Protein AF-A0A7S1UCB5-F1 (afdb_monomer_lite)

Foldseek 3Di:
DDDFDKDWDWDWDQDPVRDIDTPDIDMDGPDDPVPDDDDPDDQDPVNVVVLVVLLFVLLQVLQVCLLVVHPSLVSNLVSLVVNPCAVNDFDFAQDPQDDPPRTQRHSLCVSCQAQNLVSGDPNHDNSRPHPSCPVVNGDNTDDDDDD

Sequence (147 aa):
GSKSKVEYTFGYKRCDDGKVRIFLHHSSVPYNPDSSAAGPADITEDEVREAQDLWRDSIKAISADFKGKKDFVATAGEAAGKLYAYGHANVLFKPTKAKEAQFRPMATDAMSYFVGAKNVENGAISEDGGFAINGGRGWADVVFDNH

Secondary structure (DSSP, 8-state):
------EEEEEEEE-TTS-EEEEEEEEEPPP-GGGS-S-SSPPPHHHHHHHHHHHHHHHHHHHHHHHTTS-HHHHHHHHHHHHS-TTTS------TT-SSS----SHHHHHHHHH-GGG-SSS--TT---TTTGGGT--S-------

Structure (mmCIF, N/CA/C/O backbone):
data_AF-A0A7S1UCB5-F1
#
_entry.id   AF-A0A7S1UCB5-F1
#
loop_
_atom_site.group_PDB
_atom_site.id
_atom_site.type_symbol
_atom_site.label_atom_id
_atom_site.label_alt_id
_atom_site.label_comp_id
_atom_site.label_asym_id
_atom_site.label_entity_id
_atom_site.label_seq_id
_atom_site.pdbx_PDB_ins_code
_atom_site.Cartn_x
_atom_site.Cartn_y
_atom_site.Cartn_z
_atom_site.occupancy
_atom_site.B_iso_or_equiv
_atom_site.auth_seq_id
_atom_site.auth_comp_id
_atom_site.auth_asym_id
_atom_site.auth_atom_id
_atom_site.pdbx_PDB_model_num
ATOM 1 N N . GLY A 1 1 ? 31.143 -3.850 -21.864 1.00 60.66 1 GLY A N 1
ATOM 2 C CA . GLY A 1 1 ? 30.059 -4.206 -20.925 1.00 60.66 1 GLY A CA 1
ATOM 3 C C . GLY A 1 1 ? 29.234 -5.340 -21.503 1.00 60.66 1 GLY A C 1
ATOM 4 O O . GLY A 1 1 ? 29.247 -5.501 -22.720 1.00 60.66 1 GLY A O 1
ATOM 5 N N . SER A 1 2 ? 28.565 -6.126 -20.657 1.00 78.06 2 SER A N 1
ATOM 6 C CA . SER A 1 2 ? 27.647 -7.202 -21.063 1.00 78.06 2 SER A CA 1
ATOM 7 C C . SER A 1 2 ? 26.270 -6.653 -21.466 1.00 78.06 2 SER A C 1
ATOM 9 O O . SER A 1 2 ? 25.892 -5.549 -21.074 1.00 78.06 2 SER A O 1
ATOM 11 N N . LYS A 1 3 ? 25.529 -7.411 -22.284 1.00 83.50 3 LYS A N 1
ATOM 12 C CA . LYS A 1 3 ? 24.132 -7.108 -22.631 1.00 83.50 3 LYS A CA 1
ATOM 13 C C . LYS A 1 3 ? 23.210 -7.642 -21.531 1.00 83.50 3 LYS A C 1
ATOM 15 O O . LYS A 1 3 ? 23.344 -8.805 -21.163 1.00 83.50 3 LYS A O 1
ATOM 20 N N . SER A 1 4 ? 22.251 -6.829 -21.092 1.00 82.19 4 SER A N 1
ATOM 21 C CA . SER A 1 4 ? 21.189 -7.232 -20.159 1.00 82.19 4 SER A CA 1
ATOM 22 C C . SER A 1 4 ? 19.820 -7.033 -20.803 1.00 82.19 4 SER A C 1
ATOM 24 O O . SER A 1 4 ? 19.612 -6.063 -21.534 1.00 82.19 4 SER A O 1
ATOM 26 N N . LYS A 1 5 ? 18.889 -7.952 -20.536 1.00 82.69 5 LYS A N 1
ATOM 27 C CA . LYS A 1 5 ? 17.473 -7.810 -20.896 1.00 82.69 5 LYS A CA 1
ATOM 28 C C . LYS A 1 5 ? 16.751 -7.073 -19.762 1.00 82.69 5 LYS A C 1
ATOM 30 O O . LYS A 1 5 ? 17.099 -7.280 -18.605 1.00 82.69 5 LYS A O 1
ATOM 35 N N . VAL A 1 6 ? 15.777 -6.230 -20.103 1.00 84.31 6 VAL A N 1
ATOM 36 C CA . VAL A 1 6 ? 14.863 -5.548 -19.170 1.00 84.31 6 VAL A CA 1
ATOM 37 C C . VAL A 1 6 ? 13.450 -5.570 -19.739 1.00 84.31 6 VAL A C 1
ATOM 39 O O . VAL A 1 6 ? 13.275 -5.575 -20.960 1.00 84.31 6 VAL A O 1
ATOM 42 N N . GLU A 1 7 ? 12.461 -5.569 -18.857 1.00 81.56 7 GLU A N 1
ATOM 43 C CA . GLU A 1 7 ? 11.065 -5.285 -19.184 1.00 81.56 7 GLU A CA 1
ATOM 44 C C . GLU A 1 7 ? 10.793 -3.822 -18.839 1.00 81.56 7 GLU A C 1
ATOM 46 O O . GLU A 1 7 ? 11.317 -3.307 -17.847 1.00 81.56 7 GLU A O 1
ATOM 51 N N . TYR A 1 8 ? 10.063 -3.106 -19.697 1.00 84.38 8 TYR A N 1
ATOM 52 C CA . TYR A 1 8 ? 9.898 -1.665 -19.539 1.00 84.38 8 TYR A CA 1
ATOM 53 C C . TYR A 1 8 ? 8.546 -1.149 -20.024 1.00 84.38 8 TYR A C 1
ATOM 55 O O . TYR A 1 8 ? 7.996 -1.607 -21.023 1.00 84.38 8 TYR A O 1
ATOM 63 N N . THR A 1 9 ? 8.088 -0.096 -19.351 1.00 82.56 9 THR A N 1
ATOM 64 C CA . THR A 1 9 ? 6.948 0.736 -19.729 1.00 82.56 9 THR A CA 1
ATOM 65 C C . THR A 1 9 ? 7.412 2.186 -19.803 1.00 82.56 9 THR A C 1
ATOM 67 O O . THR A 1 9 ? 7.855 2.755 -18.799 1.00 82.56 9 THR A O 1
ATOM 70 N N . PHE A 1 10 ? 7.285 2.797 -20.985 1.00 93.75 10 PHE A N 1
ATOM 71 C CA . PHE A 1 10 ? 7.543 4.222 -21.198 1.00 93.75 10 PHE A CA 1
ATOM 72 C C . PHE A 1 10 ? 6.274 4.969 -21.605 1.00 93.75 10 PHE A C 1
ATOM 74 O O . PHE A 1 10 ? 5.556 4.552 -22.509 1.00 93.75 10 PHE A O 1
ATOM 81 N N . GLY A 1 11 ? 6.044 6.125 -20.985 1.00 89.38 11 GLY A N 1
ATOM 82 C CA . GLY A 1 11 ? 5.098 7.130 -21.464 1.00 89.38 11 GLY A CA 1
ATOM 83 C C . GLY A 1 11 ? 5.846 8.348 -21.993 1.00 89.38 11 GLY A C 1
ATOM 84 O O . GLY A 1 11 ? 6.784 8.823 -21.350 1.00 89.38 11 GLY A O 1
ATOM 85 N N . TYR A 1 12 ? 5.415 8.883 -23.136 1.00 97.38 12 TYR A N 1
ATOM 86 C CA . TYR A 1 12 ? 6.005 10.065 -23.769 1.00 97.38 12 TYR A CA 1
ATOM 87 C C . TYR A 1 12 ? 4.992 11.200 -23.891 1.00 97.38 12 TYR A C 1
ATOM 89 O O . TYR A 1 12 ? 3.821 10.967 -24.181 1.00 97.38 12 TYR A O 1
ATOM 97 N N . LYS A 1 13 ? 5.448 12.440 -23.709 1.00 95.38 13 LYS A N 1
ATOM 98 C CA . LYS A 1 13 ? 4.649 13.640 -23.974 1.00 95.38 13 LYS A CA 1
ATOM 99 C C . LYS A 1 13 ? 5.452 14.657 -24.772 1.00 95.38 13 LYS A C 1
ATOM 101 O O . LYS A 1 13 ? 6.672 14.738 -24.623 1.00 95.38 13 LYS A O 1
ATOM 106 N N . ARG A 1 14 ? 4.775 15.456 -25.598 1.00 97.62 14 ARG A N 1
ATOM 107 C CA . ARG A 1 14 ? 5.365 16.652 -26.212 1.00 97.62 14 ARG A CA 1
ATOM 108 C C . ARG A 1 14 ? 5.239 17.814 -25.228 1.00 97.62 14 ARG A C 1
ATOM 110 O O . ARG A 1 14 ? 4.160 18.035 -24.691 1.00 97.62 14 ARG A O 1
ATOM 117 N N . CYS A 1 15 ? 6.341 18.497 -24.949 1.00 95.56 15 CYS A N 1
ATOM 118 C CA . CYS A 1 15 ? 6.358 19.684 -24.098 1.00 95.56 15 CYS A CA 1
ATOM 119 C C . CYS A 1 15 ? 6.107 20.957 -24.919 1.00 95.56 15 CYS A C 1
ATOM 121 O O . CYS A 1 15 ? 6.152 20.922 -26.148 1.00 95.56 15 CYS A O 1
ATOM 123 N N . ASP A 1 16 ? 5.910 22.079 -24.228 1.00 96.56 16 ASP A N 1
ATOM 124 C CA . ASP A 1 16 ? 5.600 23.386 -24.828 1.00 96.56 16 ASP A CA 1
ATOM 125 C C . ASP A 1 16 ? 6.715 23.913 -25.747 1.00 96.56 16 ASP A C 1
ATOM 127 O O . ASP A 1 16 ? 6.460 24.670 -26.677 1.00 96.56 16 ASP A O 1
ATOM 131 N N . ASP A 1 17 ? 7.952 23.446 -25.553 1.00 97.00 17 ASP A N 1
ATOM 132 C CA . ASP A 1 17 ? 9.086 23.710 -26.450 1.00 97.00 17 ASP A CA 1
ATOM 133 C C . ASP A 1 17 ? 9.091 22.828 -27.716 1.00 97.00 17 ASP A C 1
ATOM 135 O O . ASP A 1 17 ? 10.082 22.766 -28.444 1.00 97.00 17 ASP A O 1
ATOM 139 N N . GLY A 1 18 ? 8.011 22.080 -27.948 1.00 97.25 18 GLY A N 1
ATOM 140 C CA . GLY A 1 18 ? 7.833 21.178 -29.077 1.00 97.25 18 GLY A CA 1
ATOM 141 C C . GLY A 1 18 ? 8.579 19.847 -28.965 1.00 97.25 18 GLY A C 1
ATOM 142 O O . GLY A 1 18 ? 8.391 18.994 -29.837 1.00 97.25 18 GLY A O 1
ATOM 143 N N . LYS A 1 19 ? 9.393 19.603 -27.926 1.00 98.00 19 LYS A N 1
ATOM 144 C CA . LYS A 1 19 ? 10.210 18.379 -27.813 1.00 98.00 19 LYS A CA 1
ATOM 145 C C . LYS A 1 19 ? 9.461 17.246 -27.110 1.00 98.00 19 LYS A C 1
ATOM 147 O O . LYS A 1 19 ? 8.737 17.468 -26.140 1.00 98.00 19 LYS A O 1
ATOM 152 N N . VAL A 1 20 ? 9.670 16.014 -27.575 1.00 96.38 20 VAL A N 1
ATOM 153 C CA . VAL A 1 20 ? 9.141 14.797 -26.936 1.00 96.38 20 VAL A CA 1
ATOM 154 C C . VAL A 1 20 ? 10.043 14.398 -25.769 1.00 96.38 20 VAL A C 1
ATOM 156 O O . VAL A 1 20 ? 11.262 14.355 -25.917 1.00 96.38 20 VAL A O 1
ATOM 159 N N . ARG A 1 21 ? 9.453 14.109 -24.607 1.00 97.44 21 ARG A N 1
ATOM 160 C CA . ARG A 1 21 ? 10.160 13.659 -23.402 1.00 97.44 21 ARG A CA 1
ATOM 161 C C . ARG A 1 21 ? 9.408 12.523 -22.720 1.00 97.44 21 ARG A C 1
ATOM 163 O O . ARG A 1 21 ? 8.185 12.439 -22.815 1.00 97.44 21 ARG A O 1
ATOM 170 N N . ILE A 1 22 ? 10.150 11.669 -22.022 1.00 96.12 22 ILE A N 1
ATOM 171 C CA . ILE A 1 22 ? 9.595 10.610 -21.174 1.00 96.12 22 ILE A CA 1
ATOM 172 C C . ILE A 1 22 ? 8.920 11.265 -19.960 1.00 96.12 22 ILE A C 1
ATOM 174 O O . ILE A 1 22 ? 9.533 12.101 -19.298 1.00 96.12 22 ILE A O 1
ATOM 178 N N . PHE A 1 23 ? 7.672 10.897 -19.668 1.00 90.19 23 PHE A N 1
ATOM 179 C CA . PHE A 1 23 ? 6.956 11.299 -18.448 1.00 90.19 23 PHE A CA 1
ATOM 180 C C . PHE A 1 23 ? 6.605 10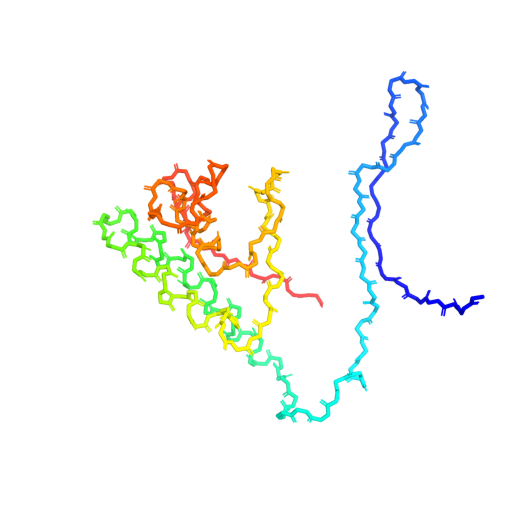.115 -17.533 1.00 90.19 23 PHE A C 1
ATOM 182 O O . PHE A 1 23 ? 6.254 10.333 -16.378 1.00 90.19 23 PHE A O 1
ATOM 189 N N . LEU A 1 24 ? 6.716 8.879 -18.031 1.00 86.81 24 LEU A N 1
ATOM 190 C CA . LEU A 1 24 ? 6.570 7.643 -17.262 1.00 86.81 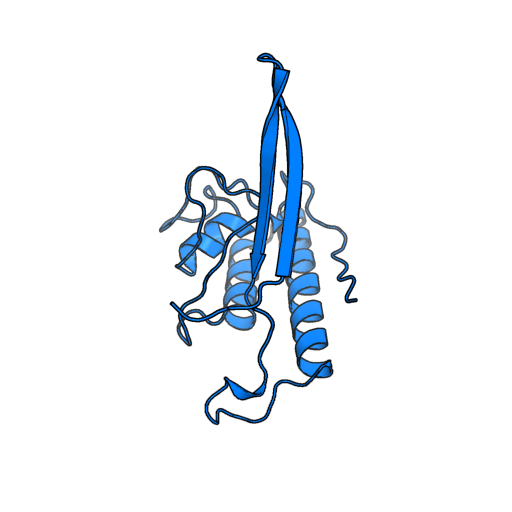24 LEU A CA 1
ATOM 191 C C . LEU A 1 24 ? 7.710 6.701 -17.645 1.00 86.81 24 LEU A C 1
ATOM 193 O O . LEU A 1 24 ? 7.937 6.475 -18.830 1.00 86.81 24 LEU A O 1
ATOM 197 N N . HIS A 1 25 ? 8.405 6.157 -16.652 1.00 91.38 25 HIS A N 1
ATOM 198 C CA . HIS A 1 25 ? 9.406 5.110 -16.826 1.00 91.38 25 HIS A CA 1
ATOM 199 C C . HIS A 1 25 ? 9.261 4.126 -15.667 1.00 91.38 25 HIS A C 1
ATOM 201 O O . HIS A 1 25 ? 9.512 4.478 -14.516 1.00 91.38 25 HIS A O 1
ATOM 207 N N . HIS A 1 26 ? 8.846 2.905 -15.982 1.00 84.00 26 HIS A N 1
ATOM 208 C CA . HIS A 1 26 ? 8.915 1.760 -15.085 1.00 84.00 26 HIS A CA 1
ATOM 209 C C . HIS A 1 26 ? 9.738 0.679 -15.781 1.00 84.00 26 HIS A C 1
ATOM 211 O O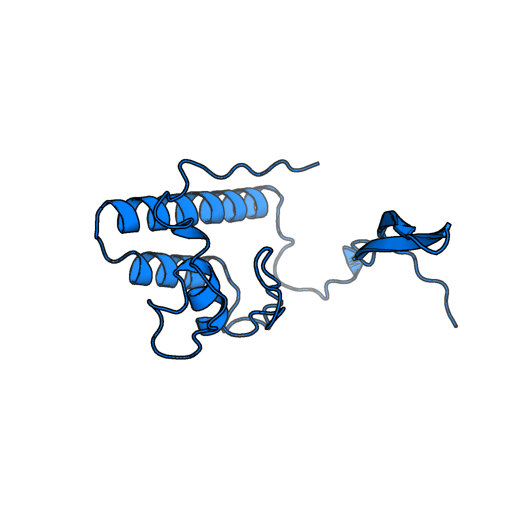 . HIS A 1 26 ? 9.502 0.415 -16.959 1.00 84.00 26 HIS A O 1
ATOM 217 N N . SER A 1 27 ? 10.718 0.097 -15.100 1.00 89.25 27 SER A N 1
ATOM 218 C CA . SER A 1 27 ? 11.508 -1.002 -15.648 1.00 89.25 27 SER A CA 1
ATOM 219 C C . SER A 1 27 ? 11.930 -1.979 -14.562 1.00 89.25 27 SER A C 1
ATOM 221 O O . SER A 1 27 ? 12.130 -1.601 -13.407 1.00 89.25 27 SER A O 1
ATOM 223 N N . SER A 1 28 ? 12.062 -3.238 -14.956 1.00 80.56 28 SER A N 1
ATOM 224 C CA . SER A 1 28 ? 12.522 -4.338 -14.118 1.00 80.56 28 SER A CA 1
ATOM 225 C C . SER A 1 28 ? 13.499 -5.204 -14.906 1.00 80.56 28 SER A C 1
ATOM 227 O O . SER A 1 28 ? 13.486 -5.261 -16.141 1.00 80.56 28 SER A O 1
ATOM 229 N N . VAL A 1 29 ? 14.384 -5.886 -14.185 1.00 78.75 29 VAL A N 1
ATOM 230 C CA . VAL A 1 29 ? 15.069 -7.044 -14.761 1.00 78.75 29 VAL A CA 1
ATOM 231 C C . VAL A 1 29 ? 14.039 -8.167 -14.941 1.00 78.75 29 VAL A C 1
ATOM 233 O O . VAL A 1 29 ? 13.150 -8.285 -14.095 1.00 78.75 29 VAL A O 1
ATOM 236 N N . PRO A 1 30 ? 14.126 -8.984 -16.007 1.00 72.31 30 PRO A N 1
ATOM 237 C CA . PRO A 1 30 ? 13.260 -10.140 -16.156 1.00 72.31 30 PRO A CA 1
ATOM 238 C C . PRO A 1 30 ? 13.419 -11.042 -14.941 1.00 72.31 30 PRO A C 1
ATOM 240 O O . PRO A 1 30 ? 14.540 -11.239 -14.459 1.00 72.31 30 PRO A O 1
ATOM 243 N N . TYR A 1 31 ? 12.305 -11.590 -14.468 1.00 62.12 31 TYR A N 1
ATOM 244 C CA . TYR A 1 31 ? 12.336 -12.597 -13.421 1.00 62.12 31 TYR A CA 1
ATOM 245 C C . TYR A 1 31 ? 13.214 -13.777 -13.868 1.00 62.12 31 TYR A C 1
ATOM 247 O O . TYR A 1 31 ? 13.048 -14.301 -14.971 1.00 62.12 31 TYR A O 1
ATOM 255 N N . ASN A 1 32 ? 14.179 -14.154 -13.028 1.00 63.59 32 ASN A N 1
ATOM 256 C CA . ASN A 1 32 ? 15.035 -15.314 -13.244 1.00 63.59 32 ASN A CA 1
ATOM 257 C C . ASN A 1 32 ? 14.835 -16.303 -12.083 1.00 63.59 32 ASN A C 1
ATOM 259 O O . ASN A 1 32 ? 15.425 -16.080 -11.019 1.00 63.59 32 ASN A O 1
ATOM 263 N N . PRO A 1 33 ? 14.032 -17.368 -12.258 1.00 55.75 33 PRO A N 1
ATOM 264 C CA . PRO A 1 33 ? 13.766 -18.335 -11.193 1.00 55.75 33 PRO A CA 1
ATOM 265 C C . PRO A 1 33 ? 15.040 -19.052 -10.718 1.00 55.75 33 PRO A C 1
ATOM 267 O O . PRO A 1 33 ? 15.155 -19.373 -9.545 1.00 55.75 33 PRO A O 1
ATOM 270 N N . ASP A 1 34 ? 16.062 -19.185 -11.570 1.00 57.69 34 ASP A N 1
ATOM 271 C CA . ASP A 1 34 ? 17.321 -19.863 -11.219 1.00 57.69 34 ASP A CA 1
ATOM 272 C C . ASP A 1 34 ? 18.273 -18.997 -10.367 1.00 57.69 34 ASP A C 1
ATOM 274 O O . ASP A 1 34 ? 19.366 -19.430 -9.999 1.00 57.69 34 ASP A O 1
ATOM 278 N N . SER A 1 35 ? 17.903 -17.742 -10.081 1.00 56.06 35 SER A N 1
ATOM 279 C CA . SER A 1 35 ? 18.727 -16.812 -9.292 1.00 56.06 35 SER A CA 1
ATOM 280 C C . SER A 1 35 ? 18.438 -16.829 -7.788 1.00 56.06 35 SER A C 1
ATOM 282 O O . SER A 1 35 ? 19.165 -16.187 -7.025 1.00 56.06 35 SER A O 1
ATOM 284 N N . SER A 1 36 ? 17.438 -17.593 -7.335 1.00 53.53 36 SER A N 1
ATOM 285 C CA . SER A 1 36 ? 17.277 -17.903 -5.917 1.00 53.53 36 SER A CA 1
ATOM 286 C C . SER A 1 36 ? 18.273 -18.990 -5.520 1.00 53.53 36 SER A C 1
ATOM 288 O O . SER A 1 36 ? 18.115 -20.161 -5.857 1.00 53.53 36 SER A O 1
ATOM 290 N N . ALA A 1 37 ? 19.318 -18.606 -4.784 1.00 52.12 37 ALA A N 1
ATOM 291 C CA . ALA A 1 37 ? 20.095 -19.564 -4.004 1.00 52.12 37 ALA A CA 1
ATOM 292 C C . ALA A 1 37 ? 19.134 -20.416 -3.155 1.00 52.12 37 ALA A C 1
ATOM 294 O O . ALA A 1 37 ? 18.169 -19.864 -2.629 1.00 52.12 37 ALA A O 1
ATOM 295 N N . ALA A 1 38 ? 19.395 -21.725 -3.042 1.00 52.19 38 ALA A N 1
ATOM 296 C CA . ALA A 1 38 ? 18.539 -22.696 -2.356 1.00 52.19 38 ALA A CA 1
ATOM 297 C C . ALA A 1 38 ? 18.065 -22.184 -0.981 1.00 52.19 38 ALA A C 1
ATOM 299 O O . ALA A 1 38 ? 18.803 -22.214 0.007 1.00 52.19 38 ALA A O 1
ATOM 300 N N . GLY A 1 39 ? 16.837 -21.671 -0.968 1.00 60.12 39 GLY A N 1
ATOM 301 C CA . GLY A 1 39 ? 16.072 -21.297 0.211 1.00 60.12 39 GLY A CA 1
ATOM 302 C C . GLY A 1 39 ? 15.101 -22.420 0.588 1.00 60.12 39 GLY A C 1
ATOM 303 O O . GLY A 1 39 ? 15.251 -23.542 0.100 1.00 60.12 39 GLY A O 1
ATOM 304 N N . PRO A 1 40 ? 14.106 -22.159 1.456 1.00 65.44 40 PRO A N 1
ATOM 305 C CA . PRO A 1 40 ? 12.962 -23.063 1.612 1.00 65.44 40 PRO A CA 1
ATOM 306 C C . PRO A 1 40 ? 12.277 -23.328 0.257 1.00 65.44 40 PRO A C 1
ATOM 308 O O . PRO A 1 40 ? 12.600 -22.673 -0.732 1.00 65.44 40 PRO A O 1
ATOM 311 N N . ALA A 1 41 ? 11.369 -24.310 0.223 1.00 72.56 41 ALA A N 1
ATOM 312 C CA . ALA A 1 41 ? 10.638 -24.704 -0.984 1.00 72.56 41 ALA A CA 1
ATOM 313 C C . ALA A 1 41 ? 10.124 -23.496 -1.787 1.00 72.56 41 ALA A C 1
ATOM 315 O O . ALA A 1 41 ? 9.800 -22.455 -1.209 1.00 72.56 41 ALA A O 1
ATOM 316 N N . ASP A 1 42 ? 10.063 -23.655 -3.109 1.00 80.12 42 ASP A N 1
ATOM 317 C CA . ASP A 1 42 ? 9.579 -22.615 -4.012 1.00 80.12 42 ASP A CA 1
ATOM 318 C C . ASP A 1 42 ? 8.192 -22.123 -3.579 1.00 80.12 42 ASP A C 1
ATOM 320 O O . ASP A 1 42 ? 7.320 -22.925 -3.243 1.00 80.12 42 ASP A O 1
ATOM 324 N N . ILE A 1 43 ? 7.994 -20.801 -3.611 1.00 84.50 43 ILE A N 1
ATOM 325 C CA . ILE A 1 43 ? 6.691 -20.187 -3.345 1.00 84.50 43 ILE A CA 1
ATOM 326 C C . ILE A 1 43 ? 5.719 -20.641 -4.435 1.00 84.50 43 ILE A C 1
ATOM 328 O O . ILE A 1 43 ? 5.960 -20.437 -5.628 1.00 84.50 43 ILE A O 1
ATOM 332 N N . THR A 1 44 ? 4.608 -21.233 -4.021 1.00 88.25 44 THR A N 1
ATOM 333 C CA . THR A 1 44 ? 3.545 -21.696 -4.909 1.00 88.25 44 THR A CA 1
ATOM 334 C C . THR A 1 44 ? 2.613 -20.556 -5.317 1.00 88.25 44 THR A C 1
ATOM 336 O O . THR A 1 44 ? 2.490 -19.535 -4.638 1.00 88.25 44 THR A O 1
ATOM 339 N N . GLU A 1 45 ? 1.912 -20.729 -6.440 1.00 86.56 45 GLU A N 1
ATOM 340 C CA . GLU A 1 45 ? 0.892 -19.768 -6.875 1.00 86.56 45 GLU A CA 1
ATOM 341 C C . GLU A 1 45 ? -0.225 -19.608 -5.829 1.00 86.56 45 GLU A C 1
ATOM 343 O O . GLU A 1 45 ? -0.699 -18.494 -5.600 1.00 86.56 45 GLU A O 1
ATOM 348 N N . ASP A 1 46 ? -0.601 -20.698 -5.156 1.00 91.25 46 ASP A N 1
ATOM 349 C CA . ASP A 1 46 ? -1.617 -20.683 -4.104 1.00 91.25 46 ASP A CA 1
ATOM 350 C C . ASP A 1 46 ? -1.169 -19.836 -2.905 1.00 91.25 46 ASP A C 1
ATOM 352 O O . ASP A 1 46 ? -1.922 -18.971 -2.464 1.00 91.25 46 ASP A O 1
ATOM 356 N N . GLU A 1 47 ? 0.082 -19.969 -2.449 1.00 93.00 47 GLU A N 1
ATOM 357 C CA . GLU A 1 47 ? 0.631 -19.128 -1.372 1.00 93.00 47 GLU A CA 1
ATOM 358 C C . GLU A 1 47 ? 0.652 -17.638 -1.751 1.00 93.00 47 GLU A C 1
ATOM 360 O O . GLU A 1 47 ? 0.378 -16.770 -0.917 1.00 93.00 47 GLU A O 1
ATOM 365 N N . VAL A 1 48 ? 0.930 -17.310 -3.020 1.00 93.56 48 VAL A N 1
ATOM 366 C CA . VAL A 1 48 ? 0.848 -15.922 -3.506 1.00 93.56 48 VAL A CA 1
ATOM 367 C C . VAL A 1 48 ? -0.591 -15.413 -3.456 1.00 93.56 48 VAL A C 1
ATOM 369 O O . VAL A 1 48 ? -0.826 -14.287 -3.010 1.00 93.56 48 VAL A O 1
ATOM 372 N N . ARG A 1 49 ? -1.561 -16.221 -3.897 1.00 94.38 49 ARG A N 1
ATOM 373 C CA . ARG A 1 49 ? -2.987 -15.861 -3.873 1.00 94.38 49 ARG A CA 1
ATOM 374 C C . ARG A 1 49 ? -3.494 -15.691 -2.442 1.00 94.38 49 ARG A C 1
ATOM 376 O O . ARG A 1 49 ? -4.176 -14.709 -2.166 1.00 94.38 49 ARG A O 1
ATOM 383 N N . GLU A 1 50 ? -3.090 -16.558 -1.518 1.00 95.44 50 GLU A N 1
ATOM 384 C CA . GLU A 1 50 ? -3.395 -16.424 -0.090 1.00 95.44 50 GLU A CA 1
ATOM 385 C C . GLU A 1 50 ? -2.809 -15.136 0.507 1.00 95.44 50 GLU A C 1
ATOM 387 O O . GLU A 1 50 ? -3.492 -14.418 1.242 1.00 95.44 50 GLU A O 1
ATOM 392 N N . ALA A 1 51 ? -1.570 -14.781 0.153 1.00 96.12 51 ALA A N 1
ATOM 393 C CA . ALA A 1 51 ? -0.956 -13.529 0.590 1.00 96.12 51 ALA A CA 1
ATOM 394 C C . ALA A 1 51 ? -1.676 -12.291 0.019 1.00 96.12 51 ALA A C 1
ATOM 396 O O . ALA A 1 51 ? -1.879 -11.303 0.733 1.00 96.12 51 ALA A O 1
ATOM 397 N N . GLN A 1 52 ? -2.097 -12.335 -1.250 1.00 96.81 52 GLN A N 1
ATOM 398 C CA . GLN A 1 52 ? -2.907 -11.284 -1.879 1.00 96.81 52 GLN A CA 1
ATOM 399 C C . GLN A 1 52 ? -4.274 -11.141 -1.195 1.00 96.81 52 GLN A C 1
ATOM 401 O O . GLN A 1 52 ? -4.708 -10.024 -0.893 1.00 96.81 52 GLN A O 1
ATOM 406 N N . ASP A 1 53 ? -4.928 -12.261 -0.897 1.00 96.88 53 ASP A N 1
ATOM 407 C CA . ASP A 1 53 ? -6.205 -12.314 -0.193 1.00 96.88 53 ASP A CA 1
ATOM 408 C C . ASP A 1 53 ? -6.096 -11.711 1.208 1.00 96.88 53 ASP A C 1
ATOM 410 O O . ASP A 1 53 ? -6.871 -10.817 1.564 1.00 96.88 53 ASP A O 1
ATOM 414 N N . LEU A 1 54 ? -5.067 -12.104 1.961 1.00 97.06 54 LEU A N 1
ATOM 415 C CA . LEU A 1 54 ? -4.776 -11.535 3.272 1.00 97.06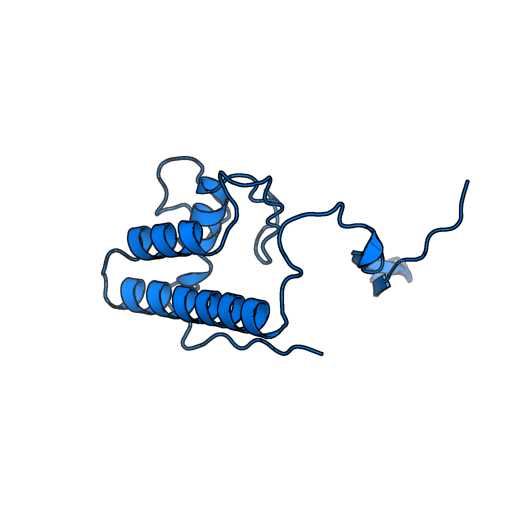 54 LEU A CA 1
ATOM 416 C C . LEU A 1 54 ? -4.521 -10.025 3.189 1.00 97.06 54 LEU A C 1
ATOM 418 O O . LEU A 1 54 ? -4.966 -9.277 4.065 1.00 97.06 54 LEU A O 1
ATOM 422 N N . TRP A 1 55 ? -3.833 -9.554 2.144 1.00 97.38 55 TRP A N 1
ATOM 423 C CA . TRP A 1 55 ? -3.581 -8.128 1.945 1.00 97.38 55 TRP A CA 1
ATOM 424 C C . TRP A 1 55 ? -4.882 -7.358 1.702 1.00 97.38 55 TRP A C 1
ATOM 426 O O . TRP A 1 55 ? -5.151 -6.364 2.384 1.00 97.38 55 TRP A O 1
ATOM 436 N N . ARG A 1 56 ? -5.726 -7.840 0.778 1.00 97.19 56 ARG A N 1
ATOM 437 C CA . ARG A 1 56 ? -7.059 -7.276 0.509 1.00 97.19 56 ARG A CA 1
ATOM 438 C C . ARG A 1 56 ? -7.884 -7.206 1.789 1.00 97.19 56 ARG A C 1
ATOM 440 O O . ARG A 1 56 ? -8.441 -6.151 2.108 1.00 97.19 56 ARG A O 1
ATOM 447 N N . ASP A 1 57 ? -7.972 -8.317 2.507 1.00 97.81 57 ASP A N 1
ATOM 448 C CA . ASP A 1 57 ? -8.839 -8.441 3.673 1.00 97.81 57 ASP A CA 1
ATOM 449 C C . ASP A 1 57 ? -8.335 -7.572 4.829 1.00 97.81 57 ASP A C 1
ATOM 451 O O . ASP A 1 57 ? -9.136 -6.939 5.519 1.00 97.81 57 ASP A O 1
ATOM 455 N N . SER A 1 58 ? -7.017 -7.410 4.955 1.00 97.81 58 SER A N 1
ATOM 456 C CA . SER A 1 58 ? -6.408 -6.463 5.890 1.00 97.81 58 SER A CA 1
ATOM 457 C C . SER A 1 58 ? -6.802 -5.014 5.591 1.00 97.81 58 SER A C 1
ATOM 459 O O . SER A 1 58 ? -7.219 -4.291 6.495 1.00 97.81 58 SER A O 1
ATOM 461 N N . ILE A 1 59 ? -6.753 -4.570 4.328 1.00 97.81 59 ILE A N 1
ATOM 462 C CA . ILE A 1 59 ? -7.175 -3.205 3.960 1.00 97.81 59 ILE A CA 1
ATOM 463 C C . ILE A 1 59 ? -8.660 -2.975 4.257 1.00 97.81 59 ILE A C 1
ATOM 465 O O . ILE A 1 59 ? -9.039 -1.900 4.742 1.00 97.81 59 ILE A O 1
ATOM 469 N N . LYS A 1 60 ? -9.506 -3.978 4.003 1.00 98.06 60 LYS A N 1
ATOM 470 C CA . LYS A 1 60 ? -10.940 -3.927 4.321 1.00 98.06 60 LYS A CA 1
ATOM 471 C C . LYS A 1 60 ? -11.174 -3.866 5.827 1.00 98.06 60 LYS A C 1
ATOM 473 O O . LYS A 1 60 ? -11.971 -3.040 6.268 1.00 98.06 60 LYS A O 1
ATOM 478 N N . ALA A 1 61 ? -10.454 -4.667 6.610 1.00 98.06 61 ALA A N 1
ATOM 479 C CA . ALA A 1 61 ? -10.537 -4.662 8.068 1.00 98.06 61 ALA A CA 1
ATOM 480 C C . ALA A 1 61 ? -10.142 -3.296 8.648 1.00 98.06 61 ALA A C 1
ATOM 482 O O . ALA A 1 61 ? -10.934 -2.689 9.364 1.00 98.06 61 ALA A O 1
ATOM 483 N N . ILE A 1 62 ? -8.992 -2.744 8.242 1.00 98.31 62 ILE A N 1
ATOM 484 C CA . ILE A 1 62 ? -8.539 -1.410 8.675 1.00 98.31 62 ILE A CA 1
ATOM 485 C C . ILE A 1 62 ? -9.573 -0.338 8.295 1.00 98.31 62 ILE A C 1
ATOM 487 O O . ILE A 1 62 ? -9.909 0.531 9.101 1.00 98.31 62 ILE A O 1
ATOM 491 N N . SER A 1 63 ? -10.126 -0.410 7.078 1.00 98.12 63 SER A N 1
ATOM 492 C CA . SER A 1 63 ? -11.175 0.509 6.611 1.00 98.12 63 SER A CA 1
ATOM 493 C C . SER A 1 63 ? -12.445 0.432 7.462 1.00 98.12 63 SER A C 1
ATOM 495 O O . SER A 1 63 ? -13.046 1.463 7.781 1.00 98.12 63 SER A O 1
ATOM 497 N N . ALA A 1 64 ? -12.879 -0.784 7.799 1.00 97.88 64 ALA A N 1
ATOM 498 C CA . ALA A 1 64 ? -14.074 -1.037 8.592 1.00 97.88 64 ALA A CA 1
ATOM 499 C C . ALA A 1 64 ? -13.888 -0.582 10.042 1.00 97.88 64 ALA A C 1
ATOM 501 O O . ALA A 1 64 ? -14.763 0.097 10.581 1.00 97.88 64 ALA A O 1
ATOM 502 N N . ASP A 1 65 ? -12.739 -0.882 10.645 1.00 98.44 65 ASP A N 1
ATOM 503 C CA . ASP A 1 65 ? -12.411 -0.473 12.007 1.00 98.44 65 ASP A CA 1
ATOM 504 C C . ASP A 1 65 ? -12.299 1.047 12.120 1.00 98.44 65 ASP A C 1
ATOM 506 O O . ASP A 1 65 ? -12.877 1.630 13.038 1.00 98.44 65 ASP A O 1
ATOM 510 N N . PHE A 1 66 ? -11.684 1.714 11.137 1.00 97.69 66 PHE A N 1
ATOM 511 C CA . PHE A 1 66 ? -11.631 3.175 11.091 1.00 97.69 66 PHE A CA 1
ATOM 512 C C . PHE A 1 66 ? -13.040 3.788 11.057 1.00 97.69 66 PHE A C 1
ATOM 514 O O . PHE A 1 66 ? -13.362 4.674 11.852 1.00 97.69 66 PHE A O 1
ATOM 521 N N . LYS A 1 67 ? -13.923 3.289 10.178 1.00 97.31 67 LYS A N 1
ATOM 522 C CA . LYS A 1 67 ? -15.322 3.753 10.093 1.00 97.31 67 LYS A CA 1
ATOM 523 C C . LYS A 1 67 ? -16.117 3.461 11.358 1.00 97.31 67 LYS A C 1
ATOM 525 O O . LYS A 1 67 ? -16.942 4.274 11.770 1.00 97.31 67 LYS A O 1
ATOM 530 N N . GLY A 1 68 ? -15.861 2.308 11.964 1.00 97.25 68 GLY A N 1
ATOM 531 C CA . GLY A 1 68 ? -16.447 1.888 13.228 1.00 97.25 68 GLY A CA 1
ATOM 532 C C . GLY A 1 68 ? -15.877 2.615 14.445 1.00 97.25 68 GLY A C 1
ATOM 533 O O . GLY A 1 68 ? -16.335 2.339 15.550 1.00 97.25 68 GLY A O 1
ATOM 534 N N . LYS A 1 69 ? -14.906 3.527 14.263 1.00 96.00 69 LYS A N 1
ATOM 535 C CA . LYS A 1 69 ? -14.178 4.217 15.341 1.00 96.00 69 LYS A CA 1
ATOM 536 C C . LYS A 1 69 ? -13.538 3.244 16.341 1.00 96.00 69 LYS A C 1
ATOM 538 O O . LYS A 1 69 ? -13.502 3.513 17.540 1.00 96.00 69 LYS A O 1
ATOM 543 N N . LYS A 1 70 ? -13.068 2.104 15.841 1.00 97.69 70 LYS A N 1
ATOM 544 C CA . LYS A 1 70 ? -12.260 1.130 16.579 1.00 97.69 70 LYS A CA 1
ATOM 545 C C . LYS A 1 70 ? -10.774 1.444 16.399 1.00 97.69 70 LYS A C 1
ATOM 547 O O . LYS A 1 70 ? -10.408 2.363 15.664 1.00 97.69 70 LYS A O 1
ATOM 552 N N . ASP A 1 71 ? -9.923 0.658 17.048 1.00 97.44 71 ASP A N 1
ATOM 553 C CA . ASP A 1 71 ? -8.471 0.783 16.940 1.00 97.44 71 ASP A CA 1
ATOM 554 C C . ASP A 1 71 ? -7.934 0.217 15.615 1.00 97.44 71 ASP A C 1
ATOM 556 O O . ASP A 1 71 ? -7.347 -0.858 15.534 1.00 97.44 71 ASP A O 1
ATOM 560 N N . PHE A 1 72 ? -8.153 0.969 14.540 1.00 97.56 72 PHE A N 1
ATOM 561 C CA . PHE A 1 72 ? -7.660 0.631 13.207 1.00 97.56 72 PHE A CA 1
ATOM 562 C C . PHE A 1 72 ? -6.128 0.702 13.090 1.00 97.56 72 PHE A C 1
ATOM 564 O O . PHE A 1 72 ? -5.571 0.154 12.137 1.00 97.56 72 PHE A O 1
ATOM 571 N N . VAL A 1 73 ? -5.444 1.378 14.024 1.00 96.94 73 VAL A N 1
ATOM 572 C CA . VAL A 1 73 ? -3.977 1.455 14.059 1.00 96.94 73 VAL A CA 1
ATOM 573 C C . VAL A 1 73 ? -3.406 0.130 14.546 1.00 96.94 73 VAL A C 1
ATOM 575 O O . VAL A 1 73 ? -2.499 -0.397 13.902 1.00 96.94 73 VAL A O 1
ATOM 578 N N . ALA A 1 74 ? -3.981 -0.455 15.600 1.00 97.00 74 ALA A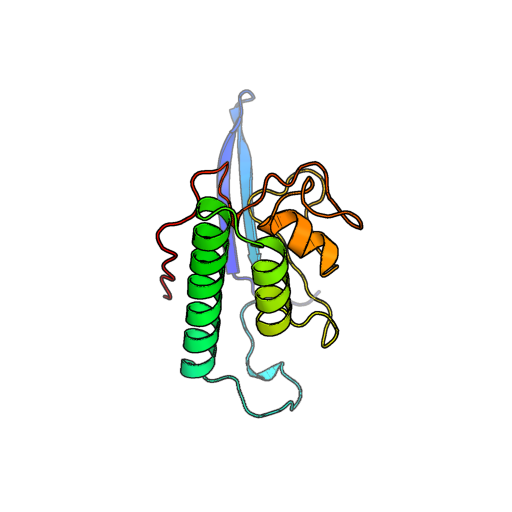 N 1
ATOM 579 C CA . ALA A 1 74 ? -3.644 -1.809 16.030 1.00 97.00 74 ALA A CA 1
ATOM 580 C C . ALA A 1 74 ? -3.912 -2.837 14.919 1.00 97.00 74 ALA A C 1
ATOM 582 O O . ALA A 1 74 ? -3.014 -3.605 14.574 1.00 97.00 74 ALA A O 1
ATOM 583 N N . THR A 1 75 ? -5.087 -2.783 14.276 1.00 97.69 75 THR A N 1
ATOM 584 C CA . THR A 1 75 ? -5.427 -3.668 13.145 1.00 97.69 75 THR A CA 1
ATOM 585 C C . THR A 1 75 ? -4.409 -3.552 12.004 1.00 97.69 75 THR A C 1
ATOM 587 O O . THR A 1 75 ? -3.983 -4.558 11.436 1.00 97.69 75 THR A O 1
ATOM 590 N N . ALA A 1 76 ? -3.971 -2.332 11.678 1.00 96.44 76 ALA A N 1
ATOM 591 C CA . ALA A 1 76 ? -2.941 -2.111 10.667 1.00 96.44 76 ALA A CA 1
ATOM 592 C C . ALA A 1 76 ? -1.565 -2.645 11.093 1.00 96.44 76 ALA A C 1
ATOM 594 O O . ALA A 1 76 ? -0.853 -3.200 10.258 1.00 96.44 76 ALA A O 1
ATOM 595 N N . GLY A 1 77 ? -1.207 -2.527 12.373 1.00 94.88 77 GLY A N 1
ATOM 596 C CA . GLY A 1 77 ? 0.033 -3.078 12.919 1.00 94.88 77 GLY A CA 1
ATOM 597 C C . GLY A 1 77 ? 0.076 -4.604 12.842 1.00 94.88 77 GLY A C 1
ATOM 598 O O . GLY A 1 77 ? 1.065 -5.172 12.378 1.00 94.88 77 GLY A O 1
ATOM 599 N N . GLU A 1 78 ? -1.018 -5.273 13.215 1.00 95.06 78 GLU A N 1
ATOM 600 C CA . GLU A 1 78 ? -1.142 -6.729 13.085 1.00 95.06 78 GLU A CA 1
ATOM 601 C C . GLU A 1 78 ? -1.068 -7.185 11.626 1.00 95.06 78 GLU A C 1
ATOM 603 O O . GLU A 1 78 ? -0.385 -8.162 11.314 1.00 95.06 78 GLU A O 1
ATOM 608 N N . ALA A 1 79 ? -1.748 -6.476 10.721 1.00 94.81 79 ALA A N 1
ATOM 609 C CA . ALA A 1 79 ? -1.681 -6.756 9.293 1.00 94.81 79 ALA A CA 1
ATOM 610 C C . ALA A 1 79 ? -0.253 -6.591 8.755 1.00 94.81 79 ALA A C 1
ATOM 612 O O . ALA A 1 79 ? 0.246 -7.470 8.053 1.00 94.81 79 ALA A O 1
ATOM 613 N N . ALA A 1 80 ? 0.432 -5.503 9.121 1.00 91.44 80 ALA A N 1
ATOM 614 C CA . ALA A 1 80 ? 1.802 -5.248 8.696 1.00 91.44 80 ALA A CA 1
ATOM 615 C C . ALA A 1 80 ? 2.763 -6.354 9.157 1.00 91.44 80 ALA A C 1
ATOM 617 O O . ALA A 1 80 ? 3.586 -6.801 8.361 1.00 91.44 80 ALA A O 1
ATOM 618 N N . GLY A 1 81 ? 2.613 -6.837 10.396 1.00 90.38 81 GLY A N 1
ATOM 619 C CA . GLY A 1 81 ? 3.418 -7.936 10.938 1.00 90.38 81 GLY A CA 1
ATOM 620 C C . GLY A 1 81 ? 3.198 -9.285 10.245 1.00 90.38 81 GLY A C 1
ATOM 621 O O . GLY A 1 81 ? 4.100 -10.114 10.241 1.00 90.38 81 GLY A O 1
ATOM 622 N N . LYS A 1 82 ? 2.026 -9.506 9.637 1.00 92.06 82 LYS A N 1
ATOM 623 C CA . LYS A 1 82 ? 1.733 -10.724 8.862 1.00 92.06 82 LYS A CA 1
ATOM 624 C C . LYS A 1 82 ? 2.177 -10.621 7.401 1.00 92.06 82 LYS A C 1
ATOM 626 O O . LYS A 1 82 ? 2.557 -11.622 6.811 1.00 92.06 82 LYS A O 1
ATOM 631 N N . LEU A 1 83 ? 2.081 -9.429 6.811 1.00 92.75 83 LEU A N 1
ATOM 632 C CA . LEU A 1 83 ? 2.211 -9.226 5.363 1.00 92.75 83 LEU A CA 1
ATOM 633 C C . LEU A 1 83 ? 3.604 -8.789 4.913 1.00 92.75 83 LEU A C 1
ATOM 635 O O . LEU A 1 83 ? 3.996 -9.062 3.781 1.00 92.75 83 LEU A O 1
ATOM 639 N N . TYR A 1 84 ? 4.336 -8.065 5.757 1.00 92.25 84 TYR A N 1
ATOM 640 C CA . TYR A 1 84 ? 5.611 -7.471 5.378 1.00 92.25 84 TYR A CA 1
ATOM 641 C C . TYR A 1 84 ? 6.748 -8.128 6.143 1.00 92.25 84 TYR A C 1
ATOM 643 O O . TYR A 1 84 ? 6.715 -8.237 7.364 1.00 92.25 84 TYR A O 1
ATOM 651 N N . ALA A 1 85 ? 7.810 -8.482 5.422 1.00 91.62 85 ALA A N 1
ATOM 652 C CA . ALA A 1 85 ? 8.990 -9.148 5.967 1.00 91.62 85 ALA A CA 1
ATOM 653 C C . ALA A 1 85 ? 9.875 -8.241 6.852 1.00 91.62 85 ALA A C 1
ATOM 655 O O . ALA A 1 85 ? 11.075 -8.482 6.975 1.00 91.62 85 ALA A O 1
ATOM 656 N N . TYR A 1 86 ? 9.326 -7.189 7.469 1.00 85.56 86 TYR A N 1
ATOM 657 C CA . TYR A 1 86 ? 10.060 -6.376 8.436 1.00 85.56 86 TYR A CA 1
ATOM 658 C C . TYR A 1 86 ? 10.561 -7.266 9.583 1.00 85.56 86 TYR A C 1
ATOM 660 O O . TYR A 1 86 ? 9.817 -8.079 10.118 1.00 85.56 86 TYR A O 1
ATOM 668 N N . GLY A 1 87 ? 11.842 -7.144 9.938 1.00 85.38 87 GLY A N 1
ATOM 669 C CA . GLY A 1 87 ? 12.488 -8.018 10.929 1.00 85.38 87 GLY A CA 1
ATOM 670 C C . GLY A 1 87 ? 12.952 -9.377 10.385 1.00 85.38 87 GLY A C 1
ATOM 671 O O . GLY A 1 87 ? 13.760 -10.033 11.035 1.00 85.38 87 GLY A O 1
ATOM 672 N N . HIS A 1 88 ? 12.521 -9.762 9.180 1.00 81.00 88 HIS A N 1
ATOM 673 C CA . HIS A 1 88 ? 12.963 -10.976 8.485 1.00 81.00 88 HIS A CA 1
ATOM 674 C C . HIS A 1 88 ? 13.881 -10.667 7.290 1.00 81.00 88 HIS A C 1
ATOM 676 O O . HIS A 1 88 ? 14.796 -11.434 7.002 1.00 81.00 88 HIS A O 1
ATOM 682 N N . ALA A 1 89 ? 13.667 -9.537 6.607 1.00 84.19 89 ALA A N 1
ATOM 683 C CA . ALA A 1 89 ? 14.456 -9.062 5.475 1.00 84.19 89 ALA A CA 1
ATOM 684 C C . ALA A 1 89 ? 14.344 -7.532 5.308 1.00 84.19 89 ALA A C 1
ATOM 686 O O . ALA A 1 89 ? 13.525 -6.866 5.946 1.00 84.19 89 ALA A O 1
ATOM 687 N N . ASN A 1 90 ? 15.153 -6.968 4.406 1.00 78.81 90 ASN A N 1
ATOM 688 C CA . ASN A 1 90 ? 14.988 -5.582 3.972 1.00 78.81 90 ASN A CA 1
ATOM 689 C C . ASN A 1 90 ? 13.763 -5.466 3.059 1.00 78.81 90 ASN A C 1
ATOM 691 O O . ASN A 1 90 ? 13.690 -6.126 2.024 1.00 78.81 90 ASN A O 1
ATOM 695 N N . VAL A 1 91 ? 12.830 -4.585 3.413 1.00 84.12 91 VAL A N 1
ATOM 696 C CA . VAL A 1 91 ? 11.612 -4.344 2.634 1.00 84.12 91 VAL A CA 1
ATOM 697 C C . VAL A 1 91 ? 11.780 -3.080 1.792 1.00 84.12 91 VAL A C 1
ATOM 699 O O . VAL A 1 91 ? 11.981 -1.987 2.321 1.00 84.12 91 VAL A O 1
ATOM 702 N N . LEU A 1 92 ? 11.653 -3.212 0.468 1.00 81.50 92 LEU A N 1
ATOM 703 C CA . LEU A 1 92 ? 11.614 -2.075 -0.456 1.00 81.50 92 LEU A CA 1
ATOM 704 C C . LEU A 1 92 ? 10.162 -1.684 -0.749 1.00 81.50 92 LEU A C 1
ATOM 706 O O . LEU A 1 92 ? 9.587 -2.077 -1.762 1.00 81.50 92 LEU A O 1
ATOM 710 N N . PHE A 1 93 ? 9.560 -0.890 0.132 1.00 86.94 93 PHE A N 1
ATOM 711 C CA . PHE A 1 93 ? 8.196 -0.414 -0.071 1.00 86.94 93 PHE A CA 1
ATOM 712 C C . PHE A 1 93 ? 8.188 0.978 -0.717 1.00 86.94 93 PHE A C 1
ATOM 714 O O . PHE A 1 93 ? 8.605 1.959 -0.104 1.00 86.94 93 PHE A O 1
ATOM 721 N N . LYS A 1 94 ? 7.707 1.067 -1.965 1.00 87.69 94 LYS A N 1
ATOM 722 C CA . LYS A 1 94 ? 7.502 2.322 -2.711 1.00 87.69 94 LYS A CA 1
ATOM 723 C C . LYS A 1 94 ? 5.998 2.571 -2.927 1.00 87.69 94 LYS A C 1
ATOM 725 O O . LYS A 1 94 ? 5.441 2.069 -3.905 1.00 87.69 94 LYS A O 1
ATOM 730 N N . PRO A 1 95 ? 5.320 3.311 -2.035 1.00 85.81 95 PRO A N 1
ATOM 731 C CA . PRO A 1 95 ? 3.885 3.535 -2.147 1.00 85.81 95 PRO A CA 1
ATOM 732 C C . PRO A 1 95 ? 3.486 4.441 -3.319 1.00 85.81 95 PRO A C 1
ATOM 734 O O . PRO A 1 95 ? 4.236 5.307 -3.763 1.00 85.81 95 PRO A O 1
ATOM 737 N N . THR A 1 96 ? 2.244 4.291 -3.784 1.00 79.38 96 THR A N 1
ATOM 738 C CA . THR A 1 96 ? 1.693 5.047 -4.926 1.00 79.38 96 THR A CA 1
ATOM 739 C C . THR A 1 96 ? 1.424 6.524 -4.632 1.00 79.38 96 THR A C 1
ATOM 741 O O . THR A 1 96 ? 1.408 7.336 -5.554 1.00 79.38 96 THR A O 1
ATOM 744 N N . LYS A 1 97 ? 1.215 6.892 -3.361 1.00 80.56 97 LYS A N 1
ATOM 745 C CA . LYS A 1 97 ? 0.909 8.268 -2.922 1.00 80.56 97 LYS A CA 1
ATOM 746 C C . LYS A 1 97 ? 2.061 8.892 -2.129 1.00 80.56 97 LYS A C 1
ATOM 748 O O . LYS A 1 97 ? 1.816 9.543 -1.124 1.00 80.56 97 LYS A O 1
ATOM 753 N N . ALA A 1 98 ? 3.296 8.656 -2.563 1.00 84.31 98 ALA A N 1
ATOM 754 C CA . ALA A 1 98 ? 4.495 9.141 -1.890 1.00 84.31 98 ALA A CA 1
ATOM 755 C C . ALA A 1 98 ? 5.415 9.863 -2.882 1.00 84.31 98 ALA A C 1
ATOM 757 O O . ALA A 1 98 ? 6.009 9.255 -3.780 1.00 84.31 98 ALA A O 1
ATOM 758 N N . LYS A 1 99 ? 5.466 11.190 -2.757 1.00 85.44 99 LYS A N 1
ATOM 759 C CA . LYS A 1 99 ? 6.179 12.099 -3.657 1.00 85.44 99 LYS A CA 1
ATOM 760 C C . LYS A 1 99 ? 7.464 12.621 -3.022 1.00 85.44 99 LYS A C 1
ATOM 762 O O . LYS A 1 99 ? 8.460 12.724 -3.734 1.00 85.44 99 LYS A O 1
ATOM 767 N N . GLU A 1 100 ? 7.431 12.962 -1.736 1.00 83.81 100 GLU A N 1
ATOM 768 C CA . GLU A 1 100 ? 8.539 13.606 -1.022 1.00 83.81 100 GLU A CA 1
ATOM 769 C C . GLU A 1 100 ? 9.520 12.571 -0.474 1.00 83.81 100 GLU A C 1
ATOM 771 O O . GLU A 1 100 ? 10.673 12.519 -0.903 1.00 83.81 100 GLU A O 1
ATOM 776 N N . ALA A 1 101 ? 9.052 11.684 0.403 1.00 85.56 101 ALA A N 1
ATOM 777 C CA . ALA A 1 101 ? 9.791 10.499 0.799 1.00 85.56 101 ALA A CA 1
ATOM 778 C C . ALA A 1 101 ? 9.307 9.359 -0.091 1.00 85.56 101 ALA A C 1
ATOM 780 O O . ALA A 1 101 ? 8.183 8.906 0.030 1.00 85.56 101 ALA A O 1
ATOM 781 N N . GLN A 1 102 ? 10.110 8.874 -1.030 1.00 83.38 102 GLN A N 1
ATOM 782 C CA . GLN A 1 102 ? 9.594 7.917 -2.020 1.00 83.38 102 GLN A CA 1
ATOM 783 C C . GLN A 1 102 ? 9.500 6.472 -1.517 1.00 83.38 102 GLN A C 1
ATOM 785 O O . GLN A 1 102 ? 8.812 5.663 -2.135 1.00 83.38 102 GLN A O 1
ATOM 790 N N . PHE A 1 103 ? 10.202 6.142 -0.437 1.00 85.62 103 PHE A N 1
ATOM 791 C CA . PHE A 1 103 ? 10.308 4.785 0.089 1.00 85.62 103 PHE A CA 1
ATOM 792 C C . PHE A 1 103 ? 9.886 4.741 1.560 1.00 85.62 103 PHE A C 1
ATOM 794 O O . PHE A 1 103 ? 9.926 5.757 2.255 1.00 85.62 103 PHE A O 1
ATOM 801 N N . ARG A 1 104 ? 9.465 3.563 2.019 1.00 87.25 104 ARG A N 1
ATOM 802 C CA . ARG A 1 104 ? 9.088 3.248 3.404 1.00 87.25 104 ARG A CA 1
ATOM 803 C C . ARG A 1 104 ? 9.945 2.068 3.900 1.00 87.25 104 ARG A C 1
ATOM 805 O O . ARG A 1 104 ? 9.459 0.935 3.954 1.00 87.25 104 ARG A O 1
ATOM 812 N N . PRO A 1 105 ? 11.250 2.292 4.144 1.00 81.62 105 PRO A N 1
ATOM 813 C CA . PRO A 1 105 ? 12.182 1.221 4.496 1.00 81.62 105 PRO A CA 1
ATOM 814 C C . PRO A 1 105 ? 11.921 0.618 5.882 1.00 81.62 105 PRO A C 1
ATOM 816 O O . PRO A 1 105 ? 12.322 -0.520 6.115 1.00 81.62 105 PRO A O 1
ATOM 819 N N . MET A 1 106 ? 11.252 1.343 6.786 1.00 87.81 106 MET A N 1
ATOM 820 C CA . MET A 1 106 ? 10.925 0.868 8.132 1.00 87.81 106 MET A CA 1
ATOM 821 C C . MET A 1 106 ? 9.436 0.537 8.276 1.00 87.81 106 ME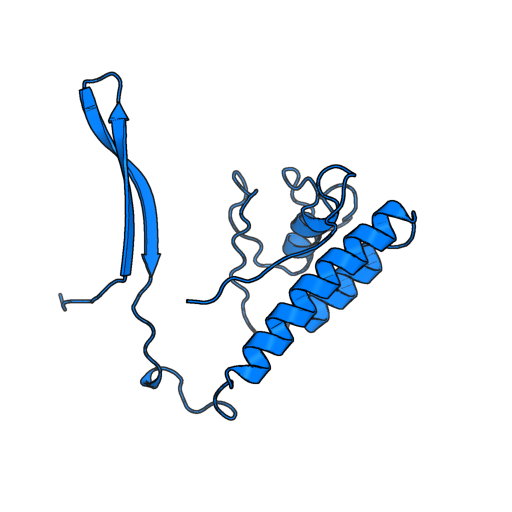T A C 1
ATOM 823 O O . MET A 1 106 ? 8.583 1.141 7.624 1.00 87.81 106 MET A O 1
ATOM 827 N N . ALA A 1 107 ? 9.110 -0.373 9.198 1.00 89.62 107 ALA A N 1
ATOM 828 C CA . ALA A 1 107 ? 7.724 -0.724 9.520 1.00 89.62 107 ALA A CA 1
ATOM 829 C C . ALA A 1 107 ? 6.900 0.499 9.962 1.00 89.62 107 ALA A C 1
ATOM 831 O O . ALA A 1 107 ? 5.749 0.650 9.564 1.00 89.62 107 ALA A O 1
ATOM 832 N N . THR A 1 108 ? 7.504 1.413 10.727 1.00 91.31 108 THR A N 1
ATOM 833 C CA . THR A 1 108 ? 6.887 2.684 11.142 1.00 91.31 108 THR A CA 1
ATOM 834 C C . THR A 1 108 ? 6.517 3.571 9.957 1.00 91.31 108 THR A C 1
ATOM 836 O O . THR A 1 108 ? 5.453 4.188 9.954 1.00 91.31 108 THR A O 1
ATOM 839 N N . ASP A 1 109 ? 7.348 3.580 8.916 1.00 91.19 109 ASP A N 1
ATOM 840 C CA . ASP A 1 109 ? 7.103 4.366 7.712 1.00 91.19 109 ASP A CA 1
ATOM 841 C C . ASP A 1 109 ? 5.920 3.754 6.939 1.00 91.19 109 ASP A C 1
ATOM 843 O O . ASP A 1 109 ? 5.017 4.457 6.484 1.00 91.19 109 ASP A O 1
ATOM 847 N N . ALA A 1 110 ? 5.876 2.423 6.819 1.00 92.31 110 ALA A N 1
ATOM 848 C CA . ALA A 1 110 ? 4.738 1.737 6.208 1.00 92.31 110 ALA A CA 1
ATOM 849 C C . ALA A 1 110 ? 3.437 2.002 6.973 1.00 92.31 110 ALA A C 1
ATOM 851 O O . ALA A 1 110 ? 2.405 2.269 6.356 1.00 92.31 110 ALA A O 1
ATOM 852 N N . MET A 1 111 ? 3.495 1.995 8.307 1.00 95.38 111 MET A N 1
ATOM 853 C CA . MET A 1 111 ? 2.361 2.361 9.152 1.00 95.38 111 MET A CA 1
ATOM 854 C C . MET A 1 111 ? 1.898 3.787 8.867 1.00 95.38 111 MET A C 1
ATOM 856 O O . MET A 1 111 ? 0.709 3.994 8.622 1.00 95.38 111 MET A O 1
ATOM 860 N N . SER A 1 112 ? 2.825 4.748 8.790 1.00 95.38 112 SER A N 1
ATOM 861 C CA . SER A 1 112 ? 2.515 6.124 8.392 1.00 95.38 112 SER A CA 1
ATOM 862 C C . SER A 1 112 ? 1.736 6.155 7.076 1.00 95.38 112 SER A C 1
ATOM 864 O O . SER A 1 112 ? 0.677 6.779 7.006 1.00 95.38 112 SER A O 1
ATOM 866 N N . TYR A 1 113 ? 2.161 5.391 6.068 1.00 95.62 113 TYR A N 1
ATOM 867 C CA . TYR A 1 113 ? 1.446 5.310 4.797 1.00 95.62 113 TYR A CA 1
ATOM 868 C C . TYR A 1 113 ? 0.030 4.729 4.930 1.00 95.62 113 TYR A C 1
ATOM 870 O O . TYR A 1 113 ? -0.913 5.280 4.354 1.00 95.62 113 TYR A O 1
ATOM 878 N N . PHE A 1 114 ? -0.156 3.634 5.674 1.00 96.12 114 PHE A N 1
ATOM 879 C CA . PHE A 1 114 ? -1.450 2.950 5.768 1.00 96.12 114 PHE A CA 1
ATOM 880 C C . PHE A 1 114 ? -2.478 3.706 6.602 1.00 96.12 114 PHE A C 1
ATOM 882 O O . PHE A 1 114 ? -3.617 3.874 6.153 1.00 96.12 114 PHE A O 1
ATOM 889 N N . VAL A 1 115 ? -2.084 4.182 7.783 1.00 96.88 115 VAL A N 1
ATOM 890 C CA . VAL A 1 115 ? -3.004 4.802 8.748 1.00 96.88 115 VAL A CA 1
ATOM 891 C C . VAL A 1 115 ? -2.925 6.323 8.762 1.00 96.88 115 VAL A C 1
ATOM 893 O O . VAL A 1 115 ? -3.826 6.975 9.280 1.00 96.88 115 VAL A O 1
ATOM 896 N N . GLY A 1 116 ? -1.917 6.905 8.119 1.00 96.38 116 GLY A N 1
ATOM 897 C CA . GLY A 1 116 ? -1.699 8.342 8.034 1.00 96.38 116 GLY A CA 1
ATOM 898 C C . GLY A 1 116 ? -0.810 8.850 9.160 1.00 96.38 116 GLY A C 1
ATOM 899 O O . GLY A 1 116 ? -0.897 8.389 10.297 1.00 96.38 116 GLY A O 1
ATOM 900 N N . ALA A 1 117 ? -0.003 9.863 8.848 1.00 96.00 117 ALA A N 1
ATOM 901 C CA . ALA A 1 117 ? 1.021 10.412 9.735 1.00 96.00 117 ALA A CA 1
ATOM 902 C C . ALA A 1 117 ? 0.473 10.853 11.102 1.00 96.00 117 ALA A C 1
ATOM 904 O O . ALA A 1 117 ? 1.132 10.716 12.122 1.00 96.00 117 ALA A O 1
ATOM 905 N N . LYS A 1 118 ? -0.770 11.351 11.134 1.00 95.38 118 LYS A N 1
ATOM 906 C CA . LYS A 1 118 ? -1.443 11.819 12.359 1.00 95.38 118 LYS A CA 1
ATOM 907 C C . LYS A 1 118 ? -1.721 10.713 13.381 1.00 95.38 118 LYS A C 1
ATOM 909 O O . LYS A 1 118 ? -2.025 11.029 14.523 1.00 95.38 118 LYS A O 1
ATOM 914 N N . ASN A 1 119 ? -1.676 9.455 12.955 1.00 94.69 119 ASN A N 1
ATOM 915 C CA . ASN A 1 119 ? -1.999 8.289 13.773 1.00 94.69 119 ASN A CA 1
ATOM 916 C C . ASN A 1 119 ? -0.745 7.491 14.164 1.00 94.69 119 ASN A C 1
ATOM 918 O O . ASN A 1 119 ? -0.860 6.385 14.681 1.00 94.69 119 ASN A O 1
ATOM 922 N N . VAL A 1 120 ? 0.446 8.031 13.888 1.00 93.31 120 VAL A N 1
ATOM 923 C CA . VAL A 1 120 ? 1.734 7.401 14.178 1.00 93.31 120 VAL A CA 1
ATOM 924 C C . VAL A 1 120 ? 2.579 8.384 14.977 1.00 93.31 120 VAL A C 1
ATOM 926 O O . VAL A 1 120 ? 2.782 9.517 14.555 1.00 93.31 120 VAL A O 1
ATOM 929 N N . GLU A 1 121 ? 3.074 7.962 16.137 1.00 84.19 121 GLU A N 1
ATOM 930 C CA . GLU A 1 121 ? 3.871 8.838 17.008 1.00 84.19 121 GLU A CA 1
ATOM 931 C C . GLU A 1 121 ? 5.335 8.939 16.556 1.00 84.19 121 GLU A C 1
ATOM 933 O O . GLU A 1 121 ? 5.912 10.023 16.558 1.00 84.19 121 GLU A O 1
ATOM 938 N N . ASN A 1 122 ? 5.931 7.824 16.117 1.00 80.12 122 ASN A N 1
ATOM 939 C CA . ASN A 1 122 ? 7.342 7.736 15.734 1.00 80.12 122 ASN A CA 1
ATOM 940 C C . ASN A 1 122 ? 7.486 7.212 14.301 1.00 80.12 122 ASN A C 1
ATOM 942 O O . ASN A 1 122 ? 6.905 6.185 13.959 1.00 80.12 122 ASN A O 1
ATOM 946 N N . GLY A 1 123 ? 8.282 7.893 13.471 1.00 77.25 123 GLY A N 1
ATOM 947 C CA . GLY A 1 123 ? 8.457 7.528 12.056 1.00 77.25 123 GLY A CA 1
ATOM 948 C C . GLY A 1 123 ? 7.298 7.961 11.150 1.00 77.25 123 GLY A C 1
ATOM 949 O O . GLY A 1 123 ? 7.142 7.443 10.048 1.00 77.25 123 GLY A O 1
ATOM 950 N N . ALA A 1 124 ? 6.477 8.912 11.606 1.00 89.25 124 ALA A N 1
ATOM 951 C CA . ALA A 1 124 ? 5.450 9.536 10.786 1.00 89.25 124 ALA A CA 1
ATOM 952 C C . ALA A 1 124 ? 6.077 10.358 9.650 1.00 89.25 124 ALA A C 1
ATOM 954 O O . ALA A 1 124 ? 6.970 11.178 9.872 1.00 89.25 124 ALA A O 1
ATOM 955 N N . ILE A 1 125 ? 5.565 10.181 8.437 1.00 93.06 125 ILE A N 1
ATOM 956 C CA . ILE A 1 125 ? 5.963 10.946 7.258 1.00 93.06 125 ILE A CA 1
ATOM 957 C C . ILE A 1 125 ? 4.800 11.860 6.900 1.00 93.06 125 ILE A C 1
ATOM 959 O O . ILE A 1 125 ? 3.730 11.399 6.520 1.00 93.06 125 ILE A O 1
ATOM 963 N N . SER A 1 126 ? 5.013 13.170 7.018 1.00 94.31 126 SER A N 1
ATOM 964 C CA . SER A 1 126 ? 3.965 14.201 6.975 1.00 94.31 126 SER A CA 1
ATOM 965 C C . SER A 1 126 ? 3.065 14.175 5.736 1.00 94.31 126 SER A C 1
ATOM 967 O O . SER A 1 126 ? 1.911 14.593 5.829 1.00 94.31 126 SER A O 1
ATOM 969 N N . GLU A 1 127 ? 3.563 13.699 4.592 1.00 94.06 127 GLU A N 1
ATOM 970 C CA . GLU A 1 127 ? 2.777 13.578 3.355 1.00 94.06 127 GLU A CA 1
ATOM 971 C C . GLU A 1 127 ? 1.712 12.466 3.412 1.00 94.06 127 GLU A C 1
ATOM 973 O O . GLU A 1 127 ? 0.770 12.462 2.615 1.00 94.06 127 GLU A O 1
ATOM 978 N N . ASP A 1 128 ? 1.835 11.519 4.346 1.00 95.69 128 ASP A N 1
ATOM 979 C CA . ASP A 1 128 ? 0.978 10.345 4.388 1.00 95.69 128 ASP A CA 1
ATOM 980 C C . ASP A 1 128 ? -0.401 10.668 4.981 1.00 95.69 128 ASP A C 1
ATOM 982 O O . ASP A 1 128 ? -0.586 10.880 6.182 1.00 95.69 128 ASP A O 1
ATOM 986 N N . GLY A 1 129 ? -1.415 10.636 4.116 1.00 94.88 129 GLY A N 1
ATOM 987 C CA . GLY A 1 129 ? -2.820 10.843 4.482 1.00 94.88 129 GLY A CA 1
ATOM 988 C C . GLY A 1 129 ? -3.577 9.585 4.928 1.00 94.88 129 GLY A C 1
ATOM 989 O O . GLY A 1 129 ? -4.776 9.674 5.189 1.00 94.88 129 GLY A O 1
ATOM 990 N N . GLY A 1 130 ? -2.918 8.424 4.974 1.00 95.69 130 GLY A N 1
ATOM 991 C CA . GLY A 1 130 ? -3.532 7.141 5.317 1.00 95.69 130 GLY A CA 1
ATOM 992 C C . GLY A 1 130 ? -4.244 6.493 4.131 1.00 95.69 130 GLY A C 1
ATOM 993 O O . GLY A 1 130 ? -5.387 6.815 3.791 1.00 95.69 130 GLY A O 1
ATOM 994 N N . PHE A 1 131 ? -3.557 5.558 3.478 1.00 96.56 131 PHE A N 1
ATOM 995 C CA . PHE A 1 131 ? -4.075 4.823 2.333 1.00 96.56 131 PHE A CA 1
ATOM 996 C C . PHE A 1 131 ? -5.306 3.994 2.694 1.00 96.56 131 PHE A C 1
ATOM 998 O O . PHE A 1 131 ? -6.318 4.103 2.002 1.00 96.56 131 PHE A O 1
ATOM 1005 N N . ALA A 1 132 ? -5.244 3.211 3.775 1.00 96.19 132 ALA A N 1
ATOM 1006 C CA . ALA A 1 132 ? -6.312 2.288 4.152 1.00 96.19 132 ALA A CA 1
ATOM 1007 C C . ALA A 1 132 ? -7.589 3.034 4.570 1.00 96.19 132 ALA A C 1
ATOM 1009 O O . ALA A 1 132 ? -8.694 2.594 4.282 1.00 96.19 132 ALA A O 1
ATOM 1010 N N . ILE A 1 133 ? -7.454 4.224 5.158 1.00 95.88 133 ILE A N 1
ATOM 1011 C CA . ILE A 1 133 ? -8.602 5.052 5.557 1.00 95.88 133 ILE A CA 1
ATOM 1012 C C . ILE A 1 133 ? -9.145 5.921 4.410 1.00 95.88 133 ILE A C 1
ATOM 1014 O O . ILE A 1 133 ? -10.248 6.457 4.512 1.00 95.88 133 ILE A O 1
ATOM 1018 N N . ASN A 1 134 ? -8.402 6.055 3.304 1.00 94.88 134 ASN A N 1
ATOM 1019 C CA . ASN A 1 134 ? -8.819 6.698 2.051 1.00 94.88 134 ASN A CA 1
ATOM 1020 C C . ASN A 1 134 ? -9.518 8.065 2.233 1.00 94.88 134 ASN A C 1
ATOM 1022 O O . ASN A 1 134 ? -10.612 8.305 1.705 1.00 94.88 134 ASN A O 1
ATOM 1026 N N . GLY A 1 135 ? -8.909 8.961 3.017 1.00 90.81 135 GLY A N 1
ATOM 1027 C CA . GLY A 1 135 ? -9.485 10.282 3.306 1.00 90.81 135 GLY A CA 1
ATOM 1028 C C . GLY A 1 135 ? -10.822 10.209 4.053 1.00 90.81 135 GLY A C 1
ATOM 1029 O O . GLY A 1 135 ? -11.726 10.994 3.789 1.00 90.81 135 GLY A O 1
ATOM 1030 N N . GLY A 1 136 ? -10.975 9.214 4.925 1.00 92.38 136 GLY A N 1
ATOM 1031 C CA . GLY A 1 136 ? -12.178 8.965 5.715 1.00 92.38 136 GLY A CA 1
ATOM 1032 C C . GLY A 1 136 ? -13.219 8.061 5.046 1.00 92.38 136 GLY A C 1
ATOM 1033 O O . GLY A 1 136 ? -14.157 7.609 5.700 1.00 92.38 136 GLY A O 1
ATOM 1034 N N . ARG A 1 137 ? -13.066 7.764 3.749 1.00 95.06 137 ARG A N 1
ATOM 1035 C CA . ARG A 1 137 ? -14.019 6.938 2.989 1.00 95.06 137 ARG A CA 1
ATOM 1036 C C . ARG A 1 137 ? -13.804 5.441 3.169 1.00 95.06 137 ARG A C 1
ATOM 1038 O O . ARG A 1 137 ? -14.737 4.684 2.900 1.00 95.06 137 ARG A O 1
ATOM 1045 N N . GLY A 1 138 ? -12.613 5.017 3.592 1.00 95.12 138 GLY A N 1
ATOM 1046 C CA . GLY A 1 138 ? -12.173 3.620 3.566 1.00 95.12 138 GLY A CA 1
ATOM 1047 C C . GLY A 1 138 ? -12.242 2.984 2.171 1.00 95.12 138 GLY A C 1
ATOM 1048 O O . GLY A 1 138 ? -12.545 3.644 1.169 1.00 95.12 138 GLY A O 1
ATOM 1049 N N . TRP A 1 139 ? -11.990 1.682 2.123 1.00 95.62 139 TRP A N 1
ATOM 1050 C CA . TRP A 1 139 ? -12.200 0.830 0.957 1.00 95.62 139 TRP A CA 1
ATOM 1051 C C . TRP A 1 139 ? -13.307 -0.181 1.244 1.00 95.62 139 TRP A C 1
ATOM 1053 O O . TRP A 1 139 ? -13.387 -0.726 2.343 1.00 95.62 139 TRP A O 1
ATOM 1063 N N . ALA A 1 140 ? -14.189 -0.400 0.268 1.00 93.94 140 ALA A N 1
ATOM 1064 C CA . ALA A 1 140 ? -15.174 -1.478 0.343 1.00 93.94 140 ALA A CA 1
ATOM 1065 C C . ALA A 1 140 ? -14.550 -2.822 -0.060 1.00 93.94 140 ALA A C 1
ATOM 1067 O O . ALA A 1 140 ? -14.877 -3.851 0.525 1.00 93.94 140 ALA A O 1
ATOM 1068 N N . ASP A 1 141 ? -13.637 -2.791 -1.034 1.00 94.56 141 ASP A N 1
ATOM 1069 C CA . ASP A 1 141 ? -12.932 -3.968 -1.523 1.00 94.56 141 ASP A CA 1
ATOM 1070 C C . ASP A 1 141 ? -11.589 -3.593 -2.165 1.00 94.56 141 ASP A C 1
ATOM 1072 O O . ASP A 1 141 ? -11.357 -2.425 -2.499 1.00 94.56 141 ASP A O 1
ATOM 1076 N N . VAL A 1 142 ? -10.728 -4.593 -2.349 1.00 93.62 142 VAL A N 1
ATOM 1077 C CA . VAL A 1 142 ? -9.494 -4.519 -3.146 1.00 93.62 142 VAL A CA 1
ATOM 1078 C C . VAL A 1 142 ? -9.487 -5.734 -4.063 1.00 93.62 142 VAL A C 1
ATOM 1080 O O . VAL A 1 142 ? -9.681 -6.845 -3.592 1.00 93.62 142 VAL A O 1
ATOM 1083 N N . VAL A 1 143 ? -9.249 -5.547 -5.357 1.00 94.38 143 VAL A N 1
ATOM 1084 C CA . VAL A 1 143 ? -9.212 -6.650 -6.325 1.00 94.38 143 VAL A CA 1
ATOM 1085 C C . VAL A 1 143 ? -7.823 -6.718 -6.946 1.00 94.38 143 VAL A C 1
ATOM 1087 O O . VAL A 1 143 ? -7.295 -5.693 -7.378 1.00 94.38 143 VAL A O 1
ATOM 1090 N N . PHE A 1 144 ? -7.246 -7.918 -6.975 1.00 92.25 144 PHE A N 1
ATOM 1091 C CA . PHE A 1 144 ? -6.029 -8.221 -7.723 1.00 92.25 144 PHE A CA 1
ATOM 1092 C C . PHE A 1 144 ? -6.419 -8.791 -9.090 1.00 92.25 144 PHE A C 1
ATOM 1094 O O . PHE A 1 144 ? -7.253 -9.692 -9.164 1.00 92.25 144 PHE A O 1
ATOM 1101 N N . ASP A 1 145 ? -5.825 -8.255 -10.154 1.00 91.56 145 ASP A N 1
ATOM 1102 C CA . ASP A 1 145 ? -5.928 -8.778 -11.518 1.00 91.56 145 ASP A CA 1
ATOM 1103 C C . ASP A 1 145 ? -4.531 -9.262 -11.927 1.00 91.56 145 ASP A C 1
ATOM 1105 O O . ASP A 1 145 ? -3.620 -8.454 -12.119 1.00 91.56 145 ASP A O 1
ATOM 1109 N N . ASN A 1 146 ? -4.344 -10.584 -11.933 1.00 84.69 146 ASN A N 1
ATOM 1110 C CA . ASN A 1 146 ? -3.073 -11.237 -12.246 1.00 84.69 146 ASN A CA 1
ATOM 1111 C C . ASN A 1 146 ? -3.105 -11.677 -13.724 1.00 84.69 146 ASN A C 1
ATOM 1113 O O . ASN A 1 146 ? -4.091 -12.282 -14.151 1.00 84.69 146 ASN A O 1
ATOM 1117 N N . HIS A 1 147 ? -2.048 -11.386 -14.490 1.00 69.94 147 HIS A N 1
ATOM 1118 C CA . HIS A 1 147 ? -1.920 -11.718 -15.919 1.00 69.94 147 HIS A CA 1
ATOM 1119 C C . HIS A 1 147 ? -0.893 -12.818 -16.177 1.00 69.94 147 HIS A C 1
ATOM 1121 O O . HIS A 1 147 ? 0.106 -12.865 -15.424 1.00 69.94 147 HIS A O 1
#

InterPro domains:
  IPR060395 Metal-independent carbonic anhydrase domain [PF27546] (1-29)
  IPR060395 Metal-independent carbonic anhydrase domain [PF27546] (47-147)

Organism: NCBI:txid124430

pLDDT: mean 88.56, std 10.79, range [52.12, 98.44]

Radius of gyration: 18.68 Å; chains: 1; bounding box: 46×48×46 Å